Protein AF-A0A061NUW8-F1 (afdb_monomer)

Structure (mmCIF, N/CA/C/O backbone):
data_AF-A0A061NUW8-F1
#
_entry.id   AF-A0A061NUW8-F1
#
loop_
_atom_site.group_PDB
_atom_site.id
_atom_site.type_symbol
_atom_site.label_atom_id
_atom_site.label_alt_id
_atom_site.label_comp_id
_atom_site.label_asym_id
_atom_site.label_entity_id
_atom_site.label_seq_id
_atom_site.pdbx_PDB_ins_code
_atom_site.Cartn_x
_atom_site.Cartn_y
_atom_site.Cartn_z
_atom_site.occupancy
_atom_site.B_iso_or_equiv
_atom_site.auth_seq_id
_atom_site.auth_comp_id
_atom_site.auth_asym_id
_atom_site.auth_atom_id
_atom_site.pdbx_PDB_model_num
ATOM 1 N N . MET A 1 1 ? -13.213 5.426 -3.989 1.00 58.34 1 MET A N 1
ATOM 2 C CA . MET A 1 1 ? -13.430 5.233 -2.539 1.00 58.34 1 MET A CA 1
ATOM 3 C C . MET A 1 1 ? -12.100 5.067 -1.816 1.00 58.34 1 MET A C 1
ATOM 5 O O . MET A 1 1 ? -11.927 5.736 -0.814 1.00 58.34 1 MET A O 1
ATOM 9 N N . HIS A 1 2 ? -11.136 4.294 -2.340 1.00 56.25 2 HIS A N 1
ATOM 10 C CA . HIS A 1 2 ? -9.796 4.180 -1.734 1.00 56.25 2 HIS A CA 1
ATOM 11 C C . HIS A 1 2 ? -8.984 5.488 -1.757 1.00 56.25 2 HIS A C 1
ATOM 13 O O . HIS A 1 2 ? -8.303 5.808 -0.796 1.00 56.25 2 HIS A O 1
ATOM 19 N N . ASP A 1 3 ? -9.152 6.285 -2.814 1.00 59.19 3 ASP A N 1
ATOM 20 C CA . ASP A 1 3 ? -8.575 7.630 -2.973 1.00 59.19 3 ASP A CA 1
ATOM 21 C C . ASP A 1 3 ? -9.449 8.757 -2.358 1.00 59.19 3 ASP A C 1
ATOM 23 O O . ASP A 1 3 ? -9.292 9.936 -2.703 1.00 59.19 3 ASP A O 1
ATOM 27 N N . TYR A 1 4 ? -10.436 8.436 -1.502 1.00 58.31 4 TYR A N 1
ATOM 28 C CA . TYR A 1 4 ? -11.302 9.458 -0.897 1.00 58.31 4 TYR A CA 1
ATOM 29 C C . TYR A 1 4 ? -10.433 10.493 -0.165 1.00 58.31 4 TYR A C 1
ATOM 31 O O . TYR A 1 4 ? -9.620 10.143 0.681 1.00 58.31 4 TYR A O 1
ATOM 39 N N . LYS A 1 5 ? -10.568 11.771 -0.546 1.00 57.72 5 LYS A N 1
ATOM 40 C CA . LYS A 1 5 ? -9.765 12.900 -0.041 1.00 57.72 5 LYS A CA 1
ATOM 41 C C . LYS A 1 5 ? -8.270 12.949 -0.420 1.00 57.72 5 LYS A C 1
ATOM 43 O O . LYS A 1 5 ? -7.545 13.764 0.144 1.00 57.72 5 LYS A O 1
ATOM 48 N N . LYS A 1 6 ? -7.826 12.276 -1.492 1.00 54.41 6 LYS A N 1
ATOM 49 C CA . LYS A 1 6 ? -6.542 12.594 -2.170 1.00 54.41 6 LYS A CA 1
ATOM 50 C C . LYS A 1 6 ? -6.257 14.107 -2.383 1.00 54.41 6 LYS A C 1
ATOM 52 O O . LYS A 1 6 ? -5.082 14.467 -2.353 1.00 54.41 6 LYS A O 1
ATOM 57 N N . PRO A 1 7 ? -7.252 15.011 -2.577 1.00 58.00 7 PRO A N 1
ATOM 58 C CA . PRO A 1 7 ? -6.993 16.456 -2.688 1.00 58.00 7 PRO A CA 1
ATOM 59 C C . PRO A 1 7 ? -6.731 17.222 -1.373 1.00 58.00 7 PRO A C 1
ATOM 61 O O . PRO A 1 7 ? -6.548 18.436 -1.441 1.00 58.00 7 PRO A O 1
ATOM 64 N N . PHE A 1 8 ? -6.719 16.580 -0.200 1.00 62.88 8 PHE A N 1
ATOM 65 C CA . PHE A 1 8 ? -6.441 17.268 1.070 1.00 62.88 8 PHE A CA 1
ATOM 66 C C . PHE A 1 8 ? -4.951 17.572 1.234 1.00 62.88 8 PHE A C 1
ATOM 68 O O . PHE A 1 8 ? -4.079 16.833 0.766 1.00 62.88 8 PHE A O 1
ATOM 75 N N . GLY A 1 9 ? -4.648 18.683 1.907 1.00 74.56 9 GLY A N 1
ATOM 76 C CA . GLY A 1 9 ? -3.270 19.068 2.186 1.00 74.56 9 GLY A CA 1
ATOM 77 C C . GLY A 1 9 ? -2.606 18.099 3.167 1.00 74.56 9 GLY A C 1
ATOM 78 O O . GLY A 1 9 ? -3.256 17.529 4.039 1.00 74.56 9 GLY A O 1
ATOM 79 N N . ARG A 1 10 ? -1.277 17.946 3.085 1.00 80.19 10 ARG A N 1
ATOM 80 C CA . ARG A 1 10 ? -0.508 17.095 4.018 1.00 80.19 10 ARG A CA 1
ATOM 81 C C . ARG A 1 10 ? -0.790 17.425 5.489 1.00 80.19 10 ARG A C 1
ATOM 83 O O . ARG A 1 10 ? -0.850 16.507 6.297 1.00 80.19 10 ARG A O 1
ATOM 90 N N . VAL A 1 11 ? -0.918 18.711 5.825 1.00 82.44 11 VAL A N 1
ATOM 91 C CA . VAL A 1 11 ? -1.186 19.176 7.198 1.00 82.44 11 VAL A CA 1
ATOM 92 C C . VAL A 1 11 ? -2.532 18.643 7.684 1.00 82.44 11 VAL A C 1
ATOM 94 O O . VAL A 1 11 ? -2.566 17.937 8.682 1.00 82.44 11 VAL A O 1
ATOM 97 N N . GLU A 1 12 ? -3.598 18.863 6.914 1.00 85.38 12 GLU A N 1
ATOM 98 C CA . GLU A 1 12 ? -4.954 18.406 7.247 1.00 85.38 12 GLU A CA 1
ATOM 99 C C . GLU A 1 12 ? -5.022 16.882 7.400 1.00 85.38 12 GLU A C 1
ATOM 101 O O . GLU A 1 12 ? -5.593 16.375 8.360 1.00 85.38 12 GLU A O 1
ATOM 106 N N . LEU A 1 13 ? -4.392 16.135 6.484 1.00 86.19 13 LEU A N 1
ATOM 107 C CA . LEU A 1 13 ? -4.339 14.673 6.573 1.00 86.19 13 LEU A CA 1
ATOM 108 C C . LEU A 1 13 ? -3.554 14.191 7.802 1.00 86.19 13 LEU A C 1
ATOM 110 O O . LEU A 1 13 ? -3.906 13.172 8.389 1.00 86.19 13 LEU A O 1
ATOM 114 N N . THR A 1 14 ? -2.498 14.907 8.197 1.00 86.00 14 THR A N 1
ATOM 115 C CA . THR A 1 14 ? -1.708 14.561 9.390 1.00 86.00 14 THR A CA 1
ATOM 116 C C . THR A 1 14 ? -2.520 14.812 10.658 1.00 86.00 14 THR A C 1
ATOM 118 O O . THR A 1 14 ? -2.569 13.945 11.523 1.00 86.00 14 THR A O 1
ATOM 121 N N . GLU A 1 15 ? -3.186 15.963 10.751 1.00 89.56 15 GLU A N 1
ATOM 122 C CA . GLU A 1 15 ? -4.034 16.318 11.893 1.00 89.56 15 GLU A CA 1
ATOM 123 C C . GLU A 1 15 ? -5.206 15.344 12.050 1.00 89.56 15 GLU A C 1
ATOM 125 O O . GLU A 1 15 ? -5.473 14.892 13.160 1.00 89.56 15 GLU A O 1
ATOM 130 N N . LEU A 1 16 ? -5.865 14.970 10.947 1.00 90.44 16 LEU A N 1
ATOM 131 C CA . LEU A 1 16 ? -6.929 13.963 10.963 1.00 90.44 16 LEU A CA 1
ATOM 132 C C . LEU A 1 16 ? -6.405 12.599 11.412 1.00 90.44 16 LEU A C 1
ATOM 134 O O . LEU A 1 16 ? 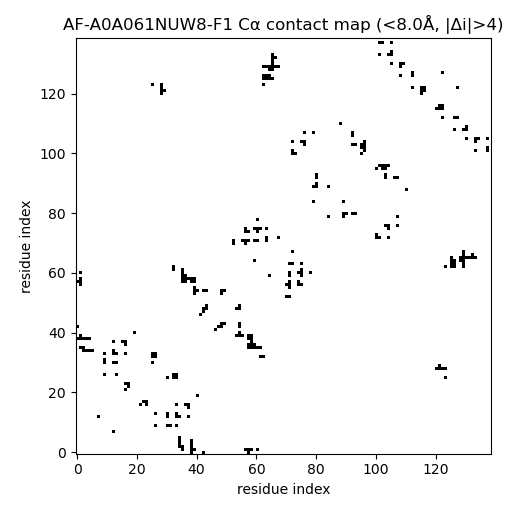-6.989 11.990 12.303 1.00 90.44 16 LEU A O 1
ATOM 138 N N . LEU A 1 17 ? -5.286 12.126 10.851 1.00 90.38 17 LEU A N 1
ATOM 139 C CA . LEU A 1 17 ? -4.737 10.833 11.260 1.00 90.38 17 LEU A CA 1
ATOM 140 C C . LEU A 1 17 ? -4.348 10.827 12.741 1.00 90.38 17 LEU A C 1
ATOM 142 O O . LEU A 1 17 ? -4.618 9.847 13.419 1.00 90.38 17 LEU A O 1
ATOM 146 N N . GLN A 1 18 ? -3.793 11.919 13.270 1.00 92.00 18 GLN A N 1
ATOM 147 C CA . GLN A 1 18 ? -3.456 12.027 14.693 1.00 92.00 18 GLN A CA 1
ATOM 148 C C . GLN A 1 18 ? -4.681 11.985 15.619 1.00 92.00 18 GLN A C 1
ATOM 150 O O . GLN A 1 18 ? -4.547 11.574 16.771 1.00 92.00 18 GLN A O 1
ATOM 155 N N . GLN A 1 19 ? -5.865 12.389 15.144 1.00 93.06 19 GLN A N 1
ATOM 156 C CA . GLN A 1 19 ? -7.109 12.251 15.909 1.00 93.06 19 GLN A CA 1
ATOM 157 C C . GLN A 1 19 ? -7.542 10.784 16.028 1.00 93.06 19 GLN A C 1
ATOM 159 O O . GLN A 1 19 ? -8.034 10.386 17.083 1.00 93.06 19 GLN A O 1
ATOM 164 N N . TYR A 1 20 ? -7.333 9.983 14.979 1.00 91.50 20 TYR A N 1
ATOM 165 C CA . TYR A 1 20 ? -7.678 8.559 14.972 1.00 91.50 20 TYR A CA 1
ATOM 166 C C . TYR A 1 20 ? -6.586 7.679 15.604 1.00 91.50 20 TYR A C 1
ATOM 168 O O . TYR A 1 20 ? -6.879 6.798 16.410 1.00 91.50 20 TYR A O 1
ATOM 176 N N . GLU A 1 21 ? -5.319 7.927 15.263 1.00 92.25 21 GLU A N 1
ATOM 177 C CA . GLU A 1 21 ? -4.148 7.111 15.603 1.00 92.25 21 GLU A CA 1
ATOM 178 C C . GLU A 1 21 ? -2.967 7.997 16.055 1.00 92.25 21 GLU A C 1
ATOM 180 O O . GLU A 1 21 ? -1.999 8.192 15.318 1.00 92.25 21 GLU A O 1
ATOM 185 N N . PRO A 1 22 ? -2.984 8.527 17.294 1.00 87.75 22 PRO A N 1
ATOM 186 C CA . PRO A 1 22 ? -2.011 9.525 17.762 1.00 87.75 22 PRO A CA 1
ATOM 187 C C . PRO A 1 22 ? -0.560 9.026 17.858 1.00 87.75 22 PRO A C 1
ATOM 189 O O . PRO A 1 22 ? 0.353 9.832 18.024 1.00 87.75 22 PRO A O 1
ATOM 192 N N . ASN A 1 23 ? -0.341 7.710 17.787 1.00 87.81 23 ASN A N 1
ATOM 193 C CA . ASN A 1 23 ? 0.985 7.095 17.881 1.00 87.81 23 ASN A CA 1
ATOM 194 C C . ASN A 1 23 ? 1.559 6.675 16.517 1.00 87.81 23 ASN A C 1
ATOM 196 O O . ASN A 1 23 ? 2.717 6.265 16.461 1.00 87.81 23 ASN A O 1
ATOM 200 N N . GLU A 1 24 ? 0.772 6.751 15.440 1.00 85.19 24 GLU A N 1
ATOM 201 C CA . GLU A 1 24 ? 1.215 6.377 14.097 1.00 85.19 24 GLU A CA 1
ATOM 202 C C . GLU A 1 24 ? 1.816 7.586 13.371 1.00 85.19 24 GLU A C 1
ATOM 204 O O . GLU A 1 24 ? 1.241 8.675 13.346 1.00 85.19 24 GLU A O 1
ATOM 209 N N . ASP A 1 25 ? 2.980 7.397 12.743 1.00 85.62 25 ASP A N 1
ATOM 210 C CA . ASP A 1 25 ? 3.665 8.454 11.992 1.00 85.62 25 ASP A CA 1
ATOM 211 C C . ASP A 1 25 ? 3.943 8.044 10.546 1.00 85.62 25 ASP A C 1
ATOM 213 O O . ASP A 1 25 ? 5.071 7.774 10.131 1.00 85.62 25 ASP A O 1
ATOM 217 N N . PHE A 1 26 ? 2.887 8.072 9.737 1.00 88.50 26 PHE A N 1
ATOM 218 C CA . PHE A 1 26 ? 2.991 7.976 8.279 1.00 88.50 26 PHE A CA 1
ATOM 219 C C . PHE A 1 26 ? 3.605 9.242 7.659 1.00 88.50 26 PHE A C 1
ATOM 221 O O . PHE A 1 26 ? 4.179 9.201 6.566 1.00 88.50 26 PHE A O 1
ATOM 228 N N . SER A 1 27 ? 3.499 10.383 8.346 1.00 85.75 27 SER A N 1
ATOM 229 C CA . SER A 1 27 ? 3.857 11.697 7.811 1.00 85.75 27 SER A CA 1
ATOM 230 C C . SER A 1 27 ? 5.359 11.835 7.545 1.00 85.75 27 SER A C 1
ATOM 232 O O . SER A 1 27 ? 5.744 12.524 6.590 1.00 85.75 27 SER A O 1
ATOM 234 N N . SER A 1 28 ? 6.194 11.147 8.330 1.00 89.00 28 SER A N 1
ATOM 235 C CA . SER A 1 28 ? 7.651 11.095 8.166 1.00 89.00 28 SER A CA 1
ATOM 236 C C . SER A 1 28 ? 8.104 10.307 6.932 1.00 89.00 28 SER A C 1
ATOM 238 O O . SER A 1 28 ? 9.184 10.570 6.408 1.00 89.00 28 SER A O 1
ATOM 240 N N . TYR A 1 29 ? 7.273 9.401 6.407 1.00 89.25 29 TYR A N 1
ATOM 241 C CA . TYR A 1 29 ? 7.593 8.555 5.243 1.00 89.25 29 TYR A CA 1
ATOM 242 C C . TYR A 1 29 ? 7.042 9.099 3.916 1.00 89.25 29 TYR A 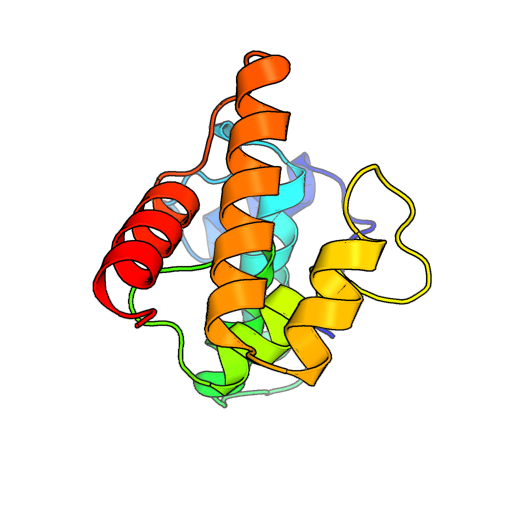C 1
ATOM 244 O O . TYR A 1 29 ? 7.305 8.539 2.853 1.00 89.25 29 TYR A O 1
ATOM 252 N N . GLY A 1 30 ? 6.308 10.213 3.961 1.00 85.19 30 GLY A N 1
ATOM 253 C CA . GLY A 1 30 ? 5.788 10.917 2.792 1.00 85.19 30 GLY A CA 1
ATOM 254 C C . GLY A 1 30 ? 4.297 11.207 2.912 1.00 85.19 30 GLY A C 1
ATOM 255 O O . GLY A 1 30 ? 3.490 10.310 3.129 1.00 85.19 30 GLY A O 1
ATOM 256 N N . GLY A 1 31 ? 3.910 12.470 2.701 1.00 80.75 31 GLY A N 1
ATOM 257 C CA . GLY A 1 31 ? 2.525 12.923 2.898 1.00 80.75 31 GLY A CA 1
ATOM 258 C C . GLY A 1 31 ? 1.486 12.209 2.028 1.00 80.75 31 GLY A C 1
ATOM 259 O O . GLY A 1 31 ? 0.323 12.139 2.406 1.00 80.75 31 GLY A O 1
ATOM 260 N N . VAL A 1 32 ? 1.904 11.624 0.901 1.00 83.56 32 VAL A N 1
ATOM 261 C CA . VAL A 1 32 ? 1.017 10.820 0.054 1.00 83.56 32 VAL A CA 1
ATOM 262 C C . VAL A 1 32 ? 0.543 9.547 0.751 1.00 83.56 32 VAL A C 1
ATOM 264 O O . VAL A 1 32 ? -0.494 9.037 0.375 1.00 83.56 32 VAL A O 1
ATOM 267 N N . LEU A 1 33 ? 1.233 9.022 1.767 1.00 88.69 33 LEU A N 1
ATOM 268 C CA . LEU A 1 33 ? 0.800 7.786 2.428 1.00 88.69 33 LEU A CA 1
ATOM 269 C C . LEU A 1 33 ? -0.402 7.997 3.357 1.00 88.69 33 LEU A C 1
ATOM 271 O O . LEU A 1 33 ? -1.154 7.058 3.591 1.00 88.69 33 LEU A O 1
ATOM 275 N N . LEU A 1 34 ? -0.612 9.230 3.832 1.00 88.69 34 LEU A N 1
ATOM 276 C CA . LEU A 1 34 ? -1.639 9.567 4.823 1.00 88.69 34 LEU A CA 1
ATOM 277 C C . LEU A 1 34 ? -3.071 9.338 4.324 1.00 88.69 34 LEU A C 1
ATOM 279 O O . LEU A 1 34 ? -3.959 9.069 5.128 1.00 88.69 34 LEU A O 1
ATOM 283 N N . HIS A 1 35 ? -3.315 9.446 3.013 1.00 90.38 35 HIS A N 1
ATOM 284 C CA . HIS A 1 35 ? -4.683 9.377 2.497 1.00 90.38 35 HIS A CA 1
ATOM 285 C C . HIS A 1 35 ? -5.313 7.990 2.650 1.00 90.38 35 HIS A C 1
ATOM 287 O O . HIS A 1 35 ? -6.522 7.927 2.805 1.00 90.38 35 HIS A O 1
ATOM 293 N N . GLY A 1 36 ? -4.535 6.901 2.649 1.00 93.06 36 GLY A N 1
ATOM 294 C CA . GLY A 1 36 ? -5.075 5.552 2.856 1.00 93.06 36 GLY A CA 1
ATOM 295 C C . GLY A 1 36 ? -5.728 5.407 4.235 1.00 93.06 36 GLY A C 1
ATOM 296 O O . GLY A 1 36 ? -6.944 5.218 4.305 1.00 93.06 36 GLY A O 1
ATOM 297 N N . PRO A 1 37 ? -4.963 5.575 5.332 1.00 94.56 37 PRO A N 1
ATOM 298 C CA . PRO A 1 37 ? -5.500 5.543 6.691 1.00 94.56 37 PRO A CA 1
ATOM 299 C C . PRO A 1 37 ? -6.651 6.528 6.917 1.00 94.56 37 PRO A C 1
ATOM 301 O O . PRO A 1 37 ? -7.713 6.142 7.400 1.00 94.56 37 PRO A O 1
ATOM 304 N N . VAL A 1 38 ? -6.484 7.790 6.505 1.00 93.12 38 VAL A N 1
ATOM 305 C CA . VAL A 1 38 ? -7.517 8.822 6.692 1.00 93.12 38 VAL A CA 1
ATOM 306 C C . VAL A 1 38 ? -8.792 8.490 5.911 1.00 93.12 38 VAL A C 1
ATOM 308 O O . VAL A 1 38 ? -9.887 8.631 6.451 1.00 93.12 38 VAL A O 1
ATOM 311 N N . ALA A 1 39 ? -8.683 8.015 4.665 1.00 92.94 39 ALA A N 1
ATOM 312 C CA . ALA A 1 39 ? -9.845 7.603 3.880 1.00 92.94 39 ALA A CA 1
ATOM 313 C C . ALA A 1 39 ? -10.593 6.442 4.542 1.00 92.94 39 ALA A C 1
ATOM 315 O O . ALA A 1 39 ? -11.821 6.454 4.555 1.00 92.94 39 ALA A O 1
ATOM 316 N N . ALA A 1 40 ? -9.880 5.468 5.112 1.00 94.50 40 ALA A N 1
ATOM 317 C CA . ALA A 1 40 ? -10.495 4.324 5.778 1.00 94.50 40 ALA A CA 1
ATOM 318 C C . ALA A 1 40 ? -11.359 4.756 6.977 1.00 94.50 40 ALA A C 1
ATOM 320 O O . ALA A 1 40 ? -12.511 4.335 7.085 1.00 94.50 40 ALA A O 1
ATOM 321 N N . TYR A 1 41 ? -10.844 5.651 7.827 1.00 94.81 41 TYR A N 1
ATOM 322 C CA . TYR A 1 41 ? -11.603 6.196 8.958 1.00 94.81 41 TYR A CA 1
ATOM 323 C C . TYR A 1 41 ? -12.800 7.037 8.511 1.00 94.81 41 TYR A C 1
ATOM 325 O O . TYR A 1 41 ? -13.908 6.852 9.012 1.00 94.81 41 TYR A O 1
ATOM 333 N N . LEU A 1 42 ? -12.623 7.897 7.511 1.00 92.25 42 LEU A N 1
ATOM 334 C CA . LEU A 1 42 ? -13.718 8.736 7.025 1.00 92.25 42 LEU A CA 1
ATOM 335 C C . LEU A 1 42 ? -14.821 7.945 6.326 1.00 92.25 42 LEU A C 1
ATOM 337 O O . LEU A 1 42 ? -15.985 8.304 6.439 1.00 92.25 42 LEU A O 1
ATOM 341 N N . LEU A 1 43 ? -14.503 6.850 5.632 1.00 92.69 43 LEU A N 1
ATOM 342 C CA . LEU A 1 43 ? -15.535 5.975 5.068 1.00 92.69 43 LEU A CA 1
ATOM 343 C C . LEU A 1 43 ? -16.443 5.387 6.155 1.00 92.69 43 LEU A C 1
ATOM 345 O O . LEU A 1 43 ? -17.646 5.224 5.938 1.00 92.69 43 LEU A O 1
ATOM 349 N N . LYS A 1 44 ? -15.881 5.110 7.333 1.00 92.19 44 LYS A N 1
ATOM 350 C CA . LYS A 1 44 ? -16.648 4.662 8.491 1.00 92.19 44 LYS A CA 1
ATOM 351 C C . LYS A 1 44 ? -17.521 5.783 9.056 1.00 92.19 44 LYS A C 1
ATOM 353 O O . LYS A 1 44 ? -18.704 5.559 9.286 1.00 92.19 44 LYS A O 1
ATOM 358 N N . GLU A 1 45 ? -16.967 6.979 9.242 1.00 92.56 45 GLU A N 1
ATOM 359 C CA . GLU A 1 45 ? -17.684 8.108 9.855 1.00 92.56 45 GLU A CA 1
ATOM 360 C C . GLU A 1 45 ? -18.733 8.744 8.934 1.00 92.56 45 GLU A C 1
ATOM 362 O O . GLU A 1 45 ? -19.878 8.934 9.341 1.00 92.56 45 GLU A O 1
ATOM 367 N N . ASP A 1 46 ? -18.364 9.041 7.688 1.00 92.62 46 ASP A N 1
ATOM 368 C CA . ASP A 1 46 ? -19.198 9.801 6.752 1.00 92.62 46 ASP A CA 1
ATOM 369 C C . ASP A 1 46 ? -20.261 8.922 6.071 1.00 92.62 46 ASP A C 1
ATOM 371 O O . ASP A 1 46 ? -21.316 9.417 5.668 1.00 92.62 46 ASP A O 1
ATOM 375 N N . PHE A 1 47 ? -19.991 7.618 5.921 1.00 92.44 47 PHE A N 1
ATOM 376 C CA . PHE A 1 47 ? -20.842 6.697 5.155 1.00 92.44 47 PHE A CA 1
ATOM 377 C C . PHE A 1 47 ? -21.316 5.468 5.941 1.00 92.44 47 PHE A C 1
ATOM 379 O O . PHE A 1 47 ? -22.081 4.672 5.394 1.00 92.44 47 PHE A O 1
ATOM 386 N N . GLY A 1 48 ? -20.900 5.297 7.200 1.00 92.75 48 GLY A N 1
ATOM 387 C CA . GLY A 1 48 ? -21.313 4.160 8.030 1.00 92.75 48 GLY A CA 1
ATOM 388 C C . GLY A 1 48 ? -20.802 2.809 7.522 1.00 92.75 48 GLY A C 1
ATOM 389 O O . GLY A 1 48 ? -21.442 1.784 7.754 1.00 92.75 48 GLY A O 1
ATOM 390 N N . ILE A 1 49 ? -19.688 2.787 6.783 1.00 93.19 49 ILE A N 1
ATOM 391 C CA . ILE A 1 49 ? -19.088 1.538 6.305 1.00 93.19 49 ILE A CA 1
ATOM 392 C C . ILE A 1 49 ? -18.331 0.888 7.469 1.00 93.19 49 ILE A C 1
ATOM 394 O O . ILE A 1 49 ? -17.238 1.317 7.829 1.00 93.19 49 ILE A O 1
ATOM 398 N N . GLU A 1 50 ? -18.920 -0.154 8.054 1.00 93.50 50 GLU A N 1
ATOM 399 C CA . GLU A 1 50 ? -18.354 -0.889 9.198 1.00 93.50 50 GLU A CA 1
ATOM 400 C C . GLU A 1 50 ? -17.624 -2.185 8.803 1.00 93.50 50 GLU A C 1
ATOM 402 O O . GLU A 1 50 ? -17.124 -2.903 9.666 1.00 93.50 50 GLU A O 1
ATOM 407 N N . ASP A 1 51 ? -17.549 -2.490 7.506 1.00 95.94 51 ASP A N 1
ATOM 408 C CA . ASP A 1 51 ? -16.875 -3.683 6.995 1.00 95.94 51 ASP A CA 1
ATOM 409 C C . ASP A 1 51 ? -15.345 -3.569 7.153 1.00 95.94 51 ASP A C 1
ATOM 411 O O . ASP A 1 51 ? -14.694 -2.721 6.531 1.00 95.94 51 ASP A O 1
ATOM 415 N N . GLU A 1 52 ? -14.765 -4.436 7.988 1.00 95.38 52 GLU A N 1
ATOM 416 C CA . GLU A 1 52 ? -13.326 -4.454 8.273 1.00 95.38 52 GLU A CA 1
ATOM 417 C C . GLU A 1 52 ? -12.470 -4.828 7.054 1.00 95.38 52 GLU A C 1
ATOM 419 O O . GLU A 1 52 ? -11.331 -4.370 6.937 1.00 95.38 52 GLU A O 1
ATOM 424 N N . GLU A 1 53 ? -12.989 -5.642 6.131 1.00 95.38 53 GLU A N 1
ATOM 425 C CA . GLU A 1 53 ? -12.272 -6.005 4.908 1.00 95.38 53 GLU A CA 1
ATOM 426 C C . GLU A 1 53 ? -12.153 -4.786 3.980 1.00 95.38 53 GLU A C 1
ATOM 428 O O . GLU A 1 53 ? -11.075 -4.529 3.435 1.00 95.38 53 GLU A O 1
ATOM 433 N N . ILE A 1 54 ? -13.211 -3.970 3.881 1.00 95.69 54 ILE A N 1
ATOM 434 C CA . ILE A 1 54 ? -13.168 -2.684 3.167 1.00 95.69 54 ILE A CA 1
ATOM 435 C C . ILE A 1 54 ? -12.227 -1.702 3.864 1.00 95.69 54 ILE A C 1
ATOM 437 O O . ILE A 1 54 ? -11.400 -1.075 3.194 1.00 95.69 54 ILE A O 1
ATOM 441 N N . PHE A 1 55 ? -12.323 -1.580 5.190 1.00 96.31 55 PHE A N 1
ATOM 442 C CA . PHE A 1 55 ? -11.469 -0.682 5.964 1.00 96.31 55 PHE A CA 1
ATOM 443 C C . PHE A 1 55 ? -9.988 -0.988 5.722 1.00 96.31 55 PHE A C 1
ATOM 445 O O . PHE A 1 55 ? -9.235 -0.100 5.322 1.00 96.31 55 PHE A O 1
ATOM 452 N N . HIS A 1 56 ? -9.570 -2.246 5.883 1.00 97.62 56 HIS A N 1
ATOM 453 C CA . HIS A 1 56 ? -8.174 -2.636 5.695 1.00 97.62 56 HIS A CA 1
ATOM 454 C C . HIS A 1 56 ? -7.712 -2.476 4.246 1.00 97.62 56 HIS A C 1
ATOM 456 O O . HIS A 1 56 ? -6.609 -1.978 4.009 1.00 97.62 56 HIS A O 1
ATOM 462 N N . ALA A 1 57 ? -8.555 -2.822 3.269 1.00 97.12 57 ALA A N 1
ATOM 463 C CA . ALA A 1 57 ? -8.211 -2.635 1.866 1.00 97.12 57 ALA A CA 1
ATOM 464 C C . ALA A 1 57 ? -7.958 -1.167 1.523 1.00 97.12 57 ALA A C 1
ATOM 466 O O . ALA A 1 57 ? -7.031 -0.886 0.774 1.00 97.12 57 ALA A O 1
ATOM 467 N N . VAL A 1 58 ? -8.714 -0.227 2.098 1.00 96.19 58 VAL A N 1
ATOM 468 C CA . VAL A 1 58 ? -8.466 1.210 1.917 1.00 96.19 58 VAL A CA 1
ATOM 469 C C . VAL A 1 58 ? -7.268 1.682 2.740 1.00 96.19 58 VAL A C 1
ATOM 471 O O . VAL A 1 58 ? -6.419 2.395 2.209 1.00 96.19 58 VAL A O 1
ATOM 474 N N . TYR A 1 59 ? -7.143 1.260 3.995 1.00 96.88 59 TYR A N 1
ATOM 475 C CA . TYR A 1 59 ? -6.061 1.689 4.882 1.00 96.88 59 TYR A CA 1
ATOM 476 C C . TYR A 1 59 ? -4.685 1.321 4.302 1.00 96.88 59 TYR A C 1
ATOM 478 O O . TYR A 1 59 ? -3.778 2.154 4.239 1.00 96.88 59 TYR A O 1
ATOM 486 N N . TYR A 1 60 ? -4.530 0.082 3.823 1.00 97.75 60 TYR A N 1
ATOM 487 C CA . TYR A 1 60 ? -3.240 -0.463 3.399 1.00 97.75 60 TYR A CA 1
ATOM 488 C C . TYR A 1 60 ? -2.961 -0.363 1.893 1.00 97.75 60 TYR A C 1
ATOM 490 O O . TYR A 1 60 ? -1.890 -0.789 1.467 1.00 97.75 60 TYR A O 1
ATOM 498 N N . HIS A 1 61 ? -3.841 0.208 1.062 1.00 96.56 61 HIS A N 1
ATOM 499 C CA . HIS A 1 61 ? -3.653 0.162 -0.401 1.00 96.56 61 HIS A CA 1
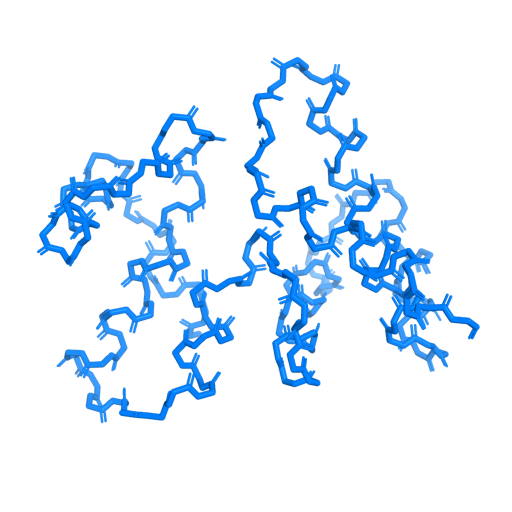ATOM 500 C C . HIS A 1 61 ? -2.387 0.875 -0.915 1.00 96.56 61 HIS A C 1
ATOM 502 O O . HIS A 1 61 ? -1.928 0.573 -2.011 1.00 96.56 61 HIS A O 1
ATOM 508 N N . THR A 1 62 ? -1.816 1.821 -0.161 1.00 94.06 62 THR A N 1
ATOM 509 C CA . THR A 1 62 ? -0.602 2.550 -0.575 1.00 94.06 62 THR A CA 1
ATOM 510 C C . THR A 1 62 ? 0.685 1.835 -0.187 1.00 94.06 62 THR A C 1
ATOM 512 O O . THR A 1 62 ? 1.681 1.899 -0.904 1.00 94.06 62 THR A O 1
ATOM 515 N N . THR A 1 63 ? 0.687 1.180 0.973 1.00 96.88 63 THR A N 1
ATOM 516 C CA . THR A 1 63 ? 1.886 0.574 1.562 1.00 96.88 63 THR A CA 1
ATOM 517 C C . THR A 1 63 ? 1.920 -0.937 1.380 1.00 96.88 63 THR A C 1
ATOM 519 O O . THR A 1 63 ? 3.011 -1.508 1.328 1.00 96.88 63 THR A O 1
ATOM 522 N N . GLY A 1 64 ? 0.754 -1.572 1.267 1.00 97.69 64 GLY A N 1
ATOM 523 C CA . GLY A 1 64 ? 0.559 -2.991 1.525 1.00 97.69 64 GLY A CA 1
ATOM 524 C C . GLY A 1 64 ? 0.786 -3.332 3.001 1.00 97.69 64 GLY A C 1
ATOM 525 O O . GLY A 1 64 ? 1.178 -2.498 3.816 1.00 97.69 64 GLY A O 1
ATOM 526 N N . ARG A 1 65 ? 0.593 -4.601 3.354 1.00 98.19 65 ARG A N 1
ATOM 527 C CA . ARG A 1 65 ? 1.041 -5.156 4.639 1.00 98.19 65 ARG A CA 1
ATOM 528 C C . ARG A 1 65 ? 1.397 -6.632 4.500 1.00 98.19 65 ARG A C 1
ATOM 530 O O . ARG A 1 65 ? 1.091 -7.261 3.491 1.00 98.19 65 ARG A O 1
ATOM 537 N N . ALA A 1 66 ? 2.043 -7.204 5.510 1.00 97.94 66 ALA A N 1
ATOM 538 C CA . ALA A 1 66 ? 2.175 -8.657 5.568 1.00 97.94 66 ALA A CA 1
ATOM 539 C C . ALA A 1 66 ? 0.789 -9.312 5.678 1.00 97.94 66 ALA A C 1
ATOM 541 O O . ALA A 1 66 ? -0.095 -8.788 6.364 1.00 97.94 66 ALA A O 1
ATOM 542 N N . LYS A 1 67 ? 0.628 -10.481 5.048 1.00 97.19 67 LYS A N 1
ATOM 543 C CA . LYS A 1 67 ? -0.601 -11.280 5.050 1.00 97.19 67 LYS A CA 1
ATOM 544 C C . LYS A 1 67 ? -1.821 -10.525 4.513 1.00 97.19 67 LYS A C 1
ATOM 546 O O . LYS A 1 67 ? -2.902 -10.634 5.091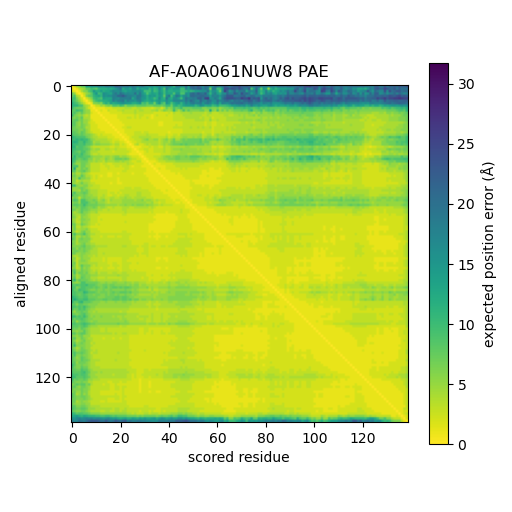 1.00 97.19 67 LYS A O 1
ATOM 551 N N . MET A 1 68 ? -1.648 -9.762 3.430 1.00 97.81 68 MET A N 1
ATOM 552 C CA . MET A 1 68 ? -2.786 -9.180 2.709 1.00 97.81 68 MET A CA 1
ATOM 553 C C . MET A 1 68 ? -3.777 -10.278 2.307 1.00 97.81 68 MET A C 1
ATOM 555 O O . MET A 1 68 ? -3.379 -11.315 1.762 1.00 97.81 68 MET A O 1
ATOM 559 N N . SER A 1 69 ? -5.061 -10.030 2.550 1.00 97.75 69 SER A N 1
ATOM 560 C CA . SER A 1 69 ? -6.159 -10.822 2.013 1.00 97.75 69 SER A CA 1
ATOM 561 C C . SER A 1 69 ? -6.178 -10.741 0.485 1.00 97.75 69 SER A C 1
ATOM 563 O O . SER A 1 69 ? -5.524 -9.894 -0.131 1.00 97.75 69 SER A O 1
ATOM 565 N N . LEU A 1 70 ? -6.954 -11.622 -0.148 1.00 97.12 70 LEU A N 1
ATOM 566 C CA . LEU A 1 70 ? -7.184 -11.544 -1.589 1.00 97.12 70 LEU A CA 1
ATOM 567 C C . LEU A 1 70 ? -7.741 -10.167 -1.987 1.00 97.12 70 LEU A C 1
ATOM 569 O O . LEU A 1 70 ? -7.286 -9.583 -2.969 1.00 97.12 70 LEU A O 1
ATOM 573 N N . PHE A 1 71 ? -8.683 -9.633 -1.208 1.00 97.69 71 PHE A N 1
ATOM 574 C CA . PHE A 1 71 ? -9.300 -8.342 -1.484 1.00 97.69 71 PHE A CA 1
ATOM 575 C C . PHE A 1 71 ? -8.301 -7.185 -1.366 1.00 97.69 71 PHE A C 1
ATOM 577 O O . PHE A 1 71 ? -8.207 -6.361 -2.274 1.00 97.69 71 PHE A O 1
ATOM 584 N N . GLU A 1 72 ? -7.473 -7.169 -0.319 1.00 98.25 72 GLU A N 1
ATOM 585 C CA . GLU A 1 72 ? -6.418 -6.161 -0.157 1.00 98.25 72 GLU A CA 1
ATOM 586 C C . GLU A 1 72 ? -5.414 -6.196 -1.315 1.00 98.25 72 GLU A C 1
ATOM 588 O O . GLU A 1 72 ? -5.065 -5.146 -1.852 1.00 98.25 72 GLU A O 1
ATOM 593 N N . LYS A 1 73 ? -4.997 -7.394 -1.758 1.00 98.25 73 LYS A N 1
ATOM 594 C CA . LYS A 1 73 ? -4.107 -7.559 -2.921 1.00 98.25 73 LYS A CA 1
ATOM 595 C C . LYS A 1 73 ? -4.727 -6.991 -4.196 1.00 98.25 73 LYS A C 1
ATOM 597 O O . LYS A 1 73 ? -4.027 -6.331 -4.961 1.00 98.25 73 LYS A O 1
ATOM 602 N N . ILE A 1 74 ? -6.022 -7.232 -4.418 1.00 97.94 74 ILE A N 1
ATOM 603 C CA . ILE A 1 74 ? -6.750 -6.707 -5.579 1.00 97.94 74 ILE A CA 1
ATOM 604 C C . ILE A 1 74 ? -6.769 -5.179 -5.548 1.00 97.94 74 ILE A C 1
ATOM 606 O O . ILE A 1 74 ? -6.403 -4.561 -6.544 1.00 97.94 74 ILE A O 1
ATOM 610 N N . ILE A 1 75 ? -7.153 -4.564 -4.425 1.00 97.81 75 ILE A N 1
ATOM 611 C CA . ILE A 1 75 ? -7.240 -3.100 -4.314 1.00 97.81 75 ILE A CA 1
ATOM 612 C C . ILE A 1 75 ? -5.856 -2.448 -4.428 1.00 97.81 75 ILE A C 1
ATOM 614 O O . ILE A 1 75 ? -5.692 -1.499 -5.196 1.00 97.81 75 ILE A O 1
ATOM 618 N N . PHE A 1 76 ? -4.850 -2.996 -3.739 1.00 97.88 76 PHE A N 1
ATOM 619 C CA . PHE A 1 76 ? -3.458 -2.547 -3.820 1.00 97.88 76 PHE A CA 1
ATOM 620 C C . PHE A 1 76 ? -2.934 -2.583 -5.261 1.00 97.88 76 PHE A C 1
ATOM 622 O O . PHE A 1 76 ? -2.415 -1.590 -5.774 1.00 97.88 76 PHE A O 1
ATOM 629 N N . LEU A 1 77 ? -3.093 -3.721 -5.946 1.00 97.88 77 LEU A N 1
ATOM 630 C CA . LEU A 1 77 ? -2.576 -3.870 -7.301 1.00 97.88 77 LEU A CA 1
ATOM 631 C C . LEU A 1 77 ? -3.360 -3.017 -8.300 1.00 97.88 77 LEU A C 1
ATOM 633 O O . LEU A 1 77 ? -2.746 -2.425 -9.185 1.00 97.88 77 LEU A O 1
ATOM 637 N N . ALA A 1 78 ? -4.685 -2.925 -8.152 1.00 97.06 78 ALA A N 1
ATOM 638 C CA . ALA A 1 78 ? -5.531 -2.117 -9.022 1.00 97.06 78 ALA A CA 1
ATOM 639 C C . ALA A 1 78 ? -5.087 -0.648 -9.041 1.00 97.06 78 ALA A C 1
ATOM 641 O O . ALA A 1 78 ? -4.951 -0.096 -10.130 1.00 97.06 78 ALA A O 1
ATOM 642 N N . ASP A 1 79 ? -4.774 -0.037 -7.890 1.00 95.06 79 ASP A N 1
ATOM 643 C CA . ASP A 1 79 ? -4.254 1.344 -7.845 1.00 95.06 79 ASP A CA 1
ATOM 644 C C . ASP A 1 79 ? -2.906 1.498 -8.575 1.00 95.06 79 ASP A C 1
ATOM 646 O O . ASP A 1 79 ? -2.640 2.503 -9.248 1.00 95.06 79 ASP A O 1
ATOM 650 N N . PHE A 1 80 ? -2.054 0.475 -8.475 1.00 95.56 80 PHE A N 1
ATOM 651 C CA . PHE A 1 80 ? -0.734 0.471 -9.097 1.00 95.56 80 PHE A CA 1
ATOM 652 C C . PHE A 1 80 ? -0.797 0.332 -10.626 1.00 95.56 80 PHE A C 1
ATOM 654 O O . PHE A 1 80 ? 0.006 0.948 -11.333 1.00 95.56 80 PHE A O 1
ATOM 661 N N . ILE A 1 81 ? -1.732 -0.472 -11.14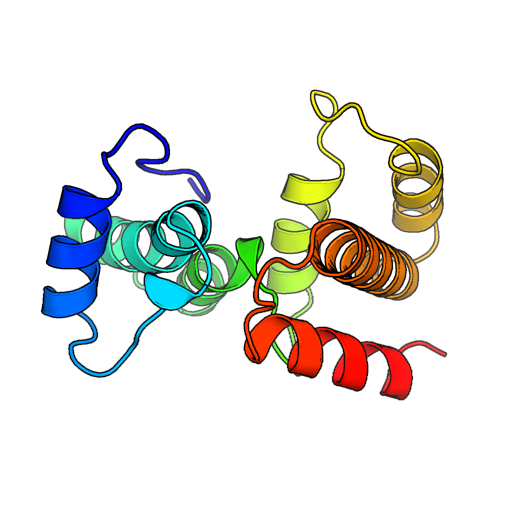9 1.00 96.88 81 ILE A N 1
ATOM 662 C CA . ILE A 1 81 ? -1.806 -0.817 -12.578 1.00 96.88 81 ILE A CA 1
ATOM 663 C C . ILE A 1 81 ? -2.950 -0.150 -13.345 1.00 96.88 81 ILE A C 1
ATOM 665 O O . ILE A 1 81 ? -3.078 -0.421 -14.544 1.00 96.88 81 ILE A O 1
ATOM 669 N N . GLU A 1 82 ? -3.768 0.698 -12.715 1.00 94.88 82 GLU A N 1
ATOM 670 C CA . GLU A 1 82 ? -4.931 1.310 -13.374 1.00 94.88 82 GLU A CA 1
ATOM 671 C C . GLU A 1 82 ? -4.547 2.006 -14.698 1.00 94.88 82 GLU A C 1
ATOM 673 O O . GLU A 1 82 ? -3.406 2.465 -14.836 1.00 94.88 82 GLU A O 1
ATOM 678 N N . PRO A 1 83 ? -5.427 2.033 -15.719 1.00 92.81 83 PRO A N 1
ATOM 679 C CA . PRO A 1 83 ? -5.069 2.439 -17.082 1.00 92.81 83 PRO A CA 1
ATO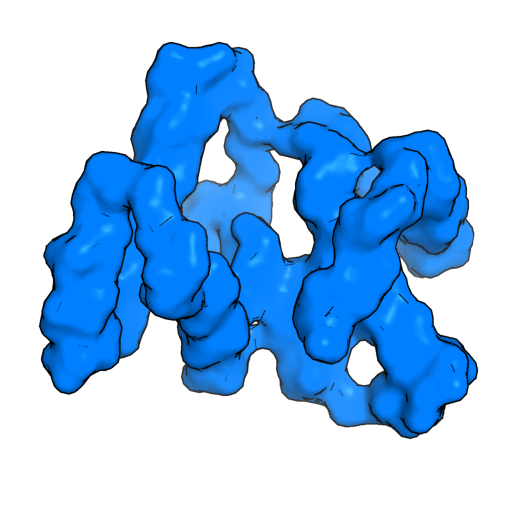M 680 C C . PRO A 1 83 ? -4.391 3.811 -17.215 1.00 92.81 83 PRO A C 1
ATOM 682 O O . PRO A 1 83 ? -3.563 3.977 -18.112 1.00 92.81 83 PRO A O 1
ATOM 685 N N . GLY A 1 84 ? -4.698 4.763 -16.330 1.00 93.00 84 GLY A N 1
ATOM 686 C CA . GLY A 1 84 ? -4.105 6.101 -16.286 1.00 93.00 84 GLY A CA 1
ATOM 687 C C . GLY A 1 84 ? -2.662 6.151 -15.771 1.00 93.00 84 GLY A C 1
ATOM 688 O O . GLY A 1 84 ? -1.973 7.159 -15.957 1.00 93.00 84 GLY A O 1
ATOM 689 N N . ARG A 1 85 ? -2.146 5.071 -15.169 1.00 91.62 85 ARG A N 1
ATOM 690 C CA . ARG A 1 85 ? -0.752 4.989 -14.714 1.00 91.62 85 ARG A CA 1
ATOM 691 C C . ARG A 1 85 ? 0.209 4.785 -15.885 1.00 91.62 85 ARG A C 1
ATOM 693 O O . ARG A 1 85 ? 0.110 3.816 -16.646 1.00 91.62 85 ARG A O 1
ATOM 700 N N . HIS A 1 86 ? 1.217 5.654 -15.955 1.00 93.38 86 HIS A N 1
ATOM 701 C CA . HIS A 1 86 ? 2.285 5.601 -16.952 1.00 93.38 86 HIS A CA 1
ATOM 702 C C . HIS A 1 86 ? 3.659 5.761 -16.290 1.00 93.38 86 HIS A C 1
ATOM 704 O O . HIS A 1 86 ? 4.081 6.866 -15.960 1.00 93.38 86 HIS A O 1
ATOM 710 N N . PHE A 1 87 ? 4.368 4.648 -16.098 1.00 92.19 87 PHE A N 1
ATOM 711 C CA . PHE A 1 87 ? 5.738 4.629 -15.583 1.00 92.19 87 PHE A CA 1
ATOM 712 C C . PHE A 1 87 ? 6.491 3.376 -16.068 1.00 92.19 87 PHE A C 1
ATOM 714 O O . PHE A 1 87 ? 5.853 2.404 -16.490 1.00 92.19 87 PHE A O 1
ATOM 721 N N . PRO A 1 88 ? 7.839 3.371 -16.044 1.00 92.12 88 PRO A N 1
ATOM 722 C CA . PRO A 1 88 ? 8.625 2.217 -16.477 1.00 92.12 88 PRO A CA 1
ATOM 723 C C . PRO A 1 88 ? 8.224 0.934 -15.736 1.00 92.12 88 PRO A C 1
ATOM 725 O O . PRO A 1 88 ? 8.156 0.923 -14.513 1.00 92.12 88 PRO A O 1
ATOM 728 N N . GLY A 1 89 ? 7.957 -0.144 -16.477 1.00 91.44 89 GLY A N 1
ATOM 729 C CA . GLY A 1 89 ? 7.603 -1.454 -15.914 1.00 91.44 89 GLY A CA 1
ATOM 730 C C . GLY A 1 89 ? 6.106 -1.707 -15.689 1.00 91.44 89 GLY A C 1
ATOM 731 O O . GLY A 1 89 ? 5.717 -2.870 -15.616 1.00 91.44 89 GLY A O 1
ATOM 732 N N . VAL A 1 90 ? 5.237 -0.681 -15.687 1.00 95.88 90 VAL A N 1
ATOM 733 C CA . VAL A 1 90 ? 3.790 -0.859 -15.412 1.00 95.88 90 VAL A CA 1
ATOM 734 C C . VAL A 1 90 ? 3.113 -1.851 -16.365 1.00 95.88 90 VAL A C 1
ATOM 736 O O . VAL A 1 90 ? 2.237 -2.611 -15.961 1.00 95.88 90 VAL A O 1
ATOM 739 N N . HIS A 1 91 ? 3.530 -1.888 -17.635 1.00 96.06 91 HIS A N 1
ATOM 740 C CA . HIS A 1 91 ? 2.922 -2.783 -18.618 1.00 96.06 91 HIS A CA 1
ATOM 741 C C . HIS A 1 91 ? 3.245 -4.258 -18.348 1.00 96.06 91 HIS A C 1
ATOM 743 O O . HIS A 1 91 ? 2.380 -5.111 -18.543 1.00 96.06 91 HIS A O 1
ATOM 749 N N . GLU A 1 92 ? 4.452 -4.555 -17.870 1.00 96.00 92 GLU A N 1
ATOM 750 C CA . GLU A 1 92 ? 4.830 -5.922 -17.510 1.00 96.00 92 GLU A CA 1
ATOM 751 C C . GLU A 1 92 ? 4.088 -6.374 -16.252 1.00 96.00 92 GLU A C 1
ATOM 753 O O . GLU A 1 92 ? 3.575 -7.490 -16.225 1.00 96.00 92 GLU A O 1
ATOM 758 N N . VAL A 1 93 ? 3.895 -5.478 -15.274 1.00 97.25 93 VAL A N 1
ATOM 759 C CA . VAL A 1 93 ? 3.055 -5.769 -14.100 1.00 97.25 93 VAL A CA 1
ATOM 760 C C . VAL A 1 93 ? 1.601 -6.038 -14.507 1.00 97.25 93 VAL A C 1
ATOM 762 O O . VAL A 1 93 ? 1.009 -6.992 -14.016 1.00 97.25 93 VAL A O 1
ATOM 765 N N . ARG A 1 94 ? 1.033 -5.272 -15.453 1.00 97.94 94 ARG A N 1
ATOM 766 C CA . ARG A 1 94 ? -0.319 -5.526 -15.998 1.00 97.94 94 ARG A CA 1
ATOM 767 C C . ARG A 1 94 ? -0.445 -6.922 -16.613 1.00 97.94 94 ARG A C 1
ATOM 769 O O . ARG A 1 94 ? -1.375 -7.647 -16.289 1.00 97.94 94 ARG A O 1
ATOM 776 N N . LYS A 1 95 ? 0.508 -7.320 -17.463 1.00 97.38 95 LYS A N 1
ATOM 777 C CA . LYS A 1 95 ? 0.519 -8.664 -18.073 1.00 97.38 95 LYS A CA 1
ATOM 778 C C . LYS A 1 95 ? 0.684 -9.768 -17.031 1.00 97.38 95 LYS A C 1
ATOM 780 O O . LYS A 1 95 ? 0.167 -10.865 -17.215 1.00 97.38 95 LYS A O 1
ATOM 785 N N . LEU A 1 96 ? 1.453 -9.501 -15.978 1.00 96.50 96 LEU A N 1
ATOM 786 C CA . LEU A 1 96 ? 1.644 -10.438 -14.880 1.00 96.50 96 LEU A CA 1
ATOM 787 C C . LEU A 1 96 ? 0.359 -10.582 -14.061 1.00 96.50 96 LEU A C 1
ATOM 789 O O . LEU A 1 96 ? -0.010 -11.703 -13.750 1.00 96.50 96 LEU A O 1
ATOM 793 N N . ALA A 1 97 ? -0.369 -9.488 -13.822 1.00 96.94 97 ALA A N 1
ATOM 794 C CA . ALA A 1 97 ? -1.635 -9.482 -13.085 1.00 96.94 97 ALA A CA 1
ATOM 795 C C . ALA A 1 97 ? -2.717 -10.363 -13.730 1.00 96.94 97 ALA A C 1
ATOM 797 O O . ALA A 1 97 ? -3.524 -10.959 -13.025 1.00 96.94 9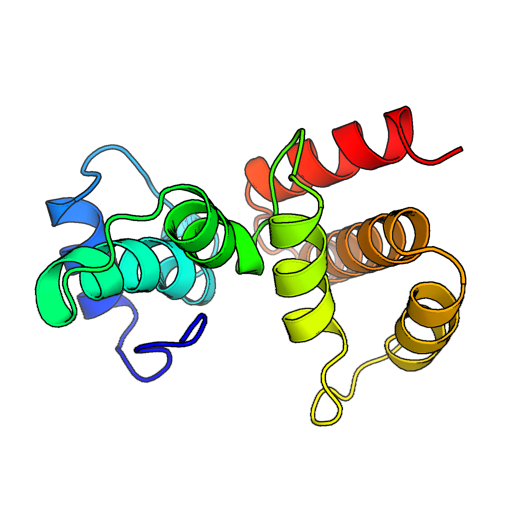7 ALA A O 1
ATOM 798 N N . GLU A 1 98 ? -2.716 -10.483 -15.062 1.00 96.12 98 GLU A N 1
ATOM 799 C CA . GLU A 1 98 ? -3.621 -11.382 -15.797 1.00 96.12 98 GLU A CA 1
ATOM 800 C C . GLU A 1 98 ? -3.283 -12.870 -15.620 1.00 96.12 98 GLU A C 1
ATOM 802 O O . GLU A 1 98 ? -4.107 -13.733 -15.922 1.00 96.12 98 GLU A O 1
ATOM 807 N N . LYS A 1 99 ? -2.065 -13.185 -15.168 1.00 96.62 99 LYS A N 1
ATOM 808 C CA . LYS A 1 99 ? -1.555 -14.556 -15.045 1.00 96.62 99 LYS A CA 1
ATOM 809 C C . LYS A 1 99 ? -1.460 -15.009 -13.597 1.00 96.62 99 LYS A C 1
ATOM 811 O O . LYS A 1 99 ? -1.813 -16.142 -13.294 1.00 96.62 99 LYS A O 1
ATOM 816 N N . ASP A 1 100 ? -0.948 -14.136 -12.739 1.00 97.19 100 ASP A N 1
ATOM 817 C CA . ASP A 1 100 ? -0.645 -14.417 -11.347 1.00 97.19 100 ASP A CA 1
ATOM 818 C C . ASP A 1 100 ? -0.675 -13.116 -10.530 1.00 97.19 100 ASP A C 1
ATOM 820 O O . ASP A 1 100 ? 0.189 -12.239 -10.654 1.00 97.19 100 ASP A O 1
ATOM 824 N N . LEU A 1 101 ? -1.702 -12.999 -9.688 1.00 97.12 101 LEU A N 1
ATOM 825 C CA . LEU A 1 101 ? -1.904 -11.851 -8.810 1.00 97.12 101 LEU A CA 1
ATOM 826 C C . LEU A 1 101 ? -0.756 -11.691 -7.805 1.00 97.12 101 LEU A C 1
ATOM 828 O O . LEU A 1 101 ? -0.326 -10.568 -7.546 1.00 97.12 101 LEU A O 1
ATOM 832 N N . ASP A 1 102 ? -0.246 -12.787 -7.245 1.00 97.12 102 ASP A N 1
ATOM 833 C CA . ASP A 1 102 ? 0.771 -12.740 -6.195 1.00 97.12 102 ASP A CA 1
ATOM 834 C C . ASP A 1 102 ? 2.121 -12.304 -6.752 1.00 97.12 102 ASP A C 1
ATOM 836 O O . ASP A 1 102 ? 2.778 -11.432 -6.171 1.00 97.12 102 ASP A O 1
ATOM 840 N N . LEU A 1 103 ? 2.496 -12.812 -7.927 1.00 97.12 103 LEU A N 1
ATOM 841 C CA . LEU A 1 103 ? 3.690 -12.346 -8.627 1.00 97.12 103 LEU A CA 1
ATOM 842 C C . LEU A 1 103 ? 3.567 -10.876 -9.050 1.00 97.12 103 LEU A C 1
ATOM 844 O O . LEU A 1 103 ? 4.542 -10.130 -8.944 1.00 97.12 103 LEU A O 1
ATOM 848 N N . ALA A 1 104 ? 2.386 -10.420 -9.476 1.00 97.75 104 ALA A N 1
ATOM 849 C CA . ALA A 1 104 ? 2.166 -9.014 -9.821 1.00 97.75 104 ALA A CA 1
ATOM 850 C C . ALA A 1 104 ? 2.246 -8.083 -8.597 1.00 97.75 104 ALA A C 1
ATOM 852 O O . ALA A 1 104 ? 2.841 -7.001 -8.666 1.00 97.75 104 ALA A O 1
ATOM 853 N N . VAL A 1 105 ? 1.716 -8.511 -7.448 1.00 98.12 105 VAL A N 1
ATOM 854 C CA . VAL A 1 105 ? 1.868 -7.784 -6.179 1.00 98.12 105 VAL A CA 1
ATOM 855 C C . VAL A 1 105 ? 3.337 -7.752 -5.743 1.00 98.12 105 VAL A C 1
ATOM 857 O O . VAL A 1 105 ? 3.840 -6.694 -5.368 1.00 98.12 105 VAL A O 1
ATOM 860 N N . LEU A 1 106 ? 4.067 -8.865 -5.847 1.00 97.94 106 LEU A N 1
ATOM 861 C CA . LEU A 1 106 ? 5.499 -8.894 -5.543 1.00 97.94 106 LEU A CA 1
ATOM 862 C C . LEU A 1 106 ? 6.295 -7.935 -6.446 1.00 97.94 106 LEU A C 1
ATOM 864 O O . LEU A 1 106 ? 7.133 -7.171 -5.960 1.00 97.94 106 LEU A O 1
ATOM 868 N N . GLU A 1 107 ? 6.016 -7.940 -7.749 1.00 97.75 107 GLU A N 1
ATOM 869 C CA . GLU A 1 107 ? 6.675 -7.073 -8.728 1.00 97.75 107 GLU A CA 1
ATOM 870 C C . GLU A 1 107 ? 6.395 -5.585 -8.461 1.00 97.75 107 GLU A C 1
ATOM 872 O O . GLU A 1 107 ? 7.317 -4.766 -8.477 1.00 97.75 107 GLU A O 1
ATOM 877 N N . SER A 1 108 ? 5.147 -5.227 -8.148 1.00 97.75 108 SER A N 1
ATOM 878 C CA . SER A 1 108 ? 4.771 -3.844 -7.815 1.00 97.75 108 SER A CA 1
ATOM 879 C C . SER A 1 108 ? 5.412 -3.347 -6.510 1.00 97.75 108 SER A C 1
ATOM 881 O O . SER A 1 108 ? 5.917 -2.218 -6.466 1.00 97.75 108 SER A O 1
ATOM 883 N N . LEU A 1 109 ? 5.503 -4.195 -5.477 1.00 98.12 109 LEU A N 1
ATOM 884 C CA . LEU A 1 109 ? 6.240 -3.897 -4.241 1.00 98.12 109 LEU A CA 1
ATOM 885 C C . LEU A 1 109 ? 7.736 -3.702 -4.518 1.00 98.12 109 LEU A C 1
ATOM 887 O O . LEU A 1 109 ? 8.322 -2.712 -4.071 1.00 98.12 109 LEU A O 1
ATOM 891 N N . ARG A 1 110 ? 8.352 -4.594 -5.310 1.00 97.75 110 ARG A N 1
ATOM 892 C CA . ARG A 1 110 ? 9.765 -4.474 -5.707 1.00 97.75 110 ARG A CA 1
ATOM 893 C C . ARG A 1 110 ? 10.020 -3.170 -6.459 1.00 97.75 110 ARG A C 1
ATOM 895 O O . ARG A 1 110 ? 10.966 -2.455 -6.130 1.00 97.75 110 ARG A O 1
ATOM 902 N N . SER A 1 111 ? 9.165 -2.844 -7.428 1.00 96.81 111 SER A N 1
ATOM 903 C CA . SER A 1 111 ? 9.248 -1.609 -8.214 1.00 96.81 111 SER A CA 1
ATOM 904 C C . SER A 1 111 ? 9.133 -0.367 -7.326 1.00 96.81 111 SER A C 1
ATOM 906 O O . SER A 1 111 ? 9.912 0.574 -7.477 1.00 96.81 111 SER A O 1
ATOM 908 N N . THR A 1 112 ? 8.205 -0.368 -6.365 1.00 96.19 112 THR A N 1
ATOM 909 C CA . THR A 1 112 ? 8.033 0.731 -5.401 1.00 96.19 112 THR A CA 1
ATOM 910 C C . THR A 1 112 ? 9.283 0.928 -4.542 1.00 96.19 112 THR A C 1
ATOM 912 O O . THR A 1 112 ? 9.799 2.043 -4.448 1.00 96.19 112 THR A O 1
ATOM 915 N N . ILE A 1 113 ? 9.828 -0.154 -3.975 1.00 97.81 113 ILE A N 1
ATOM 916 C CA . ILE A 1 113 ? 11.048 -0.120 -3.151 1.00 97.81 113 ILE A CA 1
ATOM 917 C C . ILE A 1 113 ? 12.239 0.409 -3.959 1.00 97.81 113 ILE A C 1
ATOM 919 O O . ILE A 1 113 ? 12.948 1.304 -3.498 1.00 97.81 113 ILE A O 1
ATOM 923 N N . GLN A 1 114 ? 12.443 -0.099 -5.178 1.00 97.31 114 GLN A N 1
ATOM 924 C CA . GLN A 1 114 ? 13.519 0.352 -6.067 1.00 97.31 114 GLN A CA 1
ATOM 925 C C . GLN A 1 114 ? 13.376 1.836 -6.417 1.00 97.31 114 GLN A C 1
ATOM 927 O O . GLN A 1 114 ? 14.355 2.583 -6.360 1.00 97.31 114 GLN A O 1
ATOM 932 N N . HIS A 1 115 ? 12.157 2.284 -6.729 1.00 95.38 115 HIS A N 1
ATOM 933 C CA . HIS A 1 115 ? 11.881 3.680 -7.044 1.00 95.38 115 HIS A CA 1
ATOM 934 C C . HIS A 1 115 ? 12.228 4.612 -5.877 1.00 95.38 115 HIS A C 1
ATOM 936 O O . HIS A 1 115 ? 12.976 5.573 -6.063 1.00 95.38 115 HIS A O 1
ATOM 942 N N . LEU A 1 116 ? 11.727 4.318 -4.675 1.00 95.62 116 LEU A N 1
ATOM 943 C CA . LEU A 1 116 ? 11.978 5.134 -3.483 1.00 95.62 116 LEU A CA 1
ATOM 944 C C . LEU A 1 116 ? 13.458 5.125 -3.084 1.00 95.62 116 LEU A C 1
ATOM 946 O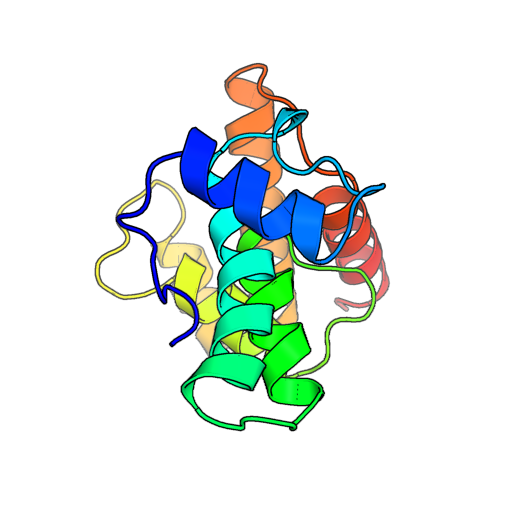 O . LEU A 1 116 ? 14.034 6.188 -2.845 1.00 95.62 116 LEU A O 1
ATOM 950 N N . SER A 1 117 ? 14.094 3.949 -3.105 1.00 97.56 117 SER A N 1
ATOM 951 C CA . SER A 1 117 ? 15.518 3.796 -2.793 1.00 97.56 117 SER A CA 1
ATOM 952 C C . SER A 1 117 ? 16.401 4.584 -3.764 1.00 97.56 117 SER A C 1
ATOM 954 O O . SER A 1 117 ? 17.289 5.311 -3.323 1.00 97.56 117 SER A O 1
ATOM 956 N N . SER A 1 118 ? 16.107 4.542 -5.070 1.00 97.12 118 SER A N 1
ATOM 957 C CA . SER A 1 118 ? 16.858 5.304 -6.083 1.00 97.12 118 SER A CA 1
ATOM 958 C C . SER A 1 118 ? 16.821 6.822 -5.851 1.00 97.12 118 SER A C 1
ATOM 960 O O . SER A 1 118 ? 17.753 7.537 -6.216 1.00 97.12 118 SER A O 1
ATOM 962 N N . LYS A 1 119 ? 15.764 7.315 -5.197 1.00 96.06 119 LYS A N 1
ATOM 963 C CA . LYS A 1 119 ? 15.561 8.725 -4.850 1.00 96.06 119 LYS A CA 1
ATOM 964 C C . LYS A 1 119 ? 16.013 9.089 -3.433 1.00 96.06 119 LYS A C 1
ATOM 966 O O . LYS A 1 119 ? 15.830 10.237 -3.043 1.00 96.06 119 LYS A O 1
ATOM 971 N N . HIS A 1 120 ? 16.591 8.152 -2.676 1.00 95.69 120 HIS A N 1
ATOM 972 C CA . HIS A 1 120 ? 16.964 8.336 -1.267 1.00 95.69 120 HIS A CA 1
ATOM 973 C C . HIS A 1 120 ? 15.785 8.795 -0.385 1.00 95.69 120 HIS A C 1
ATOM 975 O O . HIS A 1 120 ? 15.955 9.576 0.550 1.00 95.69 120 HIS A O 1
ATOM 981 N N . VAL A 1 121 ? 14.575 8.314 -0.694 1.00 95.19 121 VAL A N 1
ATOM 982 C CA . VAL A 1 121 ? 13.356 8.577 0.083 1.00 95.19 121 VAL A CA 1
ATOM 983 C C . VAL A 1 121 ? 13.132 7.434 1.072 1.00 95.19 121 VAL A C 1
ATOM 985 O O . VAL A 1 121 ? 13.407 6.274 0.760 1.00 95.19 121 VAL A O 1
ATOM 988 N N . LEU A 1 122 ? 12.633 7.759 2.269 1.00 96.06 122 LEU A N 1
ATOM 989 C CA . LEU A 1 122 ? 12.282 6.765 3.281 1.00 96.06 122 LEU A CA 1
ATOM 990 C C . LEU A 1 122 ? 11.214 5.796 2.756 1.00 96.06 122 LEU A C 1
ATOM 992 O O . LEU A 1 122 ? 10.294 6.182 2.039 1.00 96.06 122 LEU A O 1
ATOM 996 N N . ILE A 1 123 ? 11.334 4.527 3.139 1.00 97.31 123 ILE A N 1
ATOM 997 C CA . ILE A 1 123 ? 10.398 3.465 2.764 1.00 97.31 123 ILE A CA 1
ATOM 998 C C . ILE A 1 123 ? 9.650 3.052 4.023 1.00 97.31 123 ILE A C 1
ATOM 1000 O O . ILE A 1 123 ? 10.278 2.724 5.030 1.00 97.31 123 ILE A O 1
ATOM 1004 N N . HIS A 1 124 ? 8.319 3.066 3.967 1.00 97.31 124 HIS A N 1
ATOM 1005 C CA . HIS A 1 124 ? 7.504 2.698 5.117 1.00 97.31 124 HIS A CA 1
ATOM 1006 C C . HIS A 1 124 ? 7.757 1.227 5.516 1.00 97.31 124 HIS A C 1
ATOM 1008 O O . HIS A 1 124 ? 7.763 0.356 4.636 1.00 97.31 124 HIS A O 1
ATOM 1014 N N . PRO A 1 125 ? 7.917 0.900 6.814 1.00 97.25 125 PRO A N 1
ATOM 1015 C CA . PRO A 1 125 ? 8.166 -0.474 7.262 1.00 97.25 125 PRO A CA 1
ATOM 1016 C C . PRO A 1 125 ? 7.102 -1.483 6.808 1.00 97.25 125 PRO A C 1
ATOM 1018 O O . PRO A 1 125 ? 7.433 -2.635 6.524 1.00 97.25 125 PRO A O 1
ATOM 1021 N N . LEU A 1 126 ? 5.841 -1.053 6.674 1.00 97.81 126 LEU A N 1
ATOM 1022 C CA . LEU A 1 126 ? 4.755 -1.898 6.155 1.00 97.81 126 LEU A CA 1
ATOM 1023 C C . LEU A 1 126 ? 5.031 -2.402 4.734 1.00 97.81 126 LEU A C 1
ATOM 1025 O O . LEU A 1 126 ? 4.823 -3.582 4.470 1.00 97.81 126 LEU A O 1
ATOM 1029 N N . THR A 1 127 ? 5.587 -1.564 3.857 1.00 98.19 127 THR A N 1
ATOM 1030 C CA . THR A 1 127 ? 5.943 -1.955 2.485 1.00 98.19 127 THR A CA 1
ATOM 1031 C C . THR A 1 127 ? 7.051 -2.998 2.462 1.00 98.19 127 THR A C 1
ATOM 1033 O O . THR A 1 127 ? 6.974 -3.972 1.716 1.00 98.19 127 THR A O 1
ATOM 1036 N N . LEU A 1 128 ? 8.061 -2.851 3.325 1.00 98.38 128 LEU A N 1
ATOM 1037 C CA . LEU A 1 128 ? 9.119 -3.856 3.468 1.00 98.38 128 LEU A CA 1
ATOM 1038 C C . LEU A 1 128 ? 8.572 -5.171 4.036 1.00 98.38 128 LEU A C 1
ATOM 1040 O O . LEU A 1 128 ? 8.966 -6.252 3.599 1.00 98.38 128 LEU A O 1
ATOM 1044 N N . SER A 1 129 ? 7.650 -5.086 4.995 1.00 98.38 129 SER A N 1
ATOM 1045 C CA . SER A 1 129 ? 6.976 -6.247 5.577 1.00 98.38 129 SER A CA 1
ATOM 1046 C C . SER A 1 129 ? 6.123 -6.984 4.539 1.00 98.38 129 SER A C 1
ATOM 1048 O O . SER A 1 129 ? 6.255 -8.198 4.399 1.00 98.38 129 SER A O 1
ATOM 1050 N N . ALA A 1 130 ? 5.331 -6.249 3.752 1.00 98.44 130 ALA A N 1
ATOM 1051 C CA . ALA A 1 130 ? 4.533 -6.777 2.648 1.00 98.44 130 ALA A CA 1
ATOM 1052 C C . ALA A 1 130 ? 5.408 -7.473 1.600 1.00 98.44 130 ALA A C 1
ATOM 1054 O O . ALA A 1 130 ? 5.116 -8.594 1.194 1.00 98.44 130 ALA A O 1
ATOM 1055 N N . TYR A 1 131 ? 6.521 -6.842 1.211 1.00 98.56 131 TYR A N 1
ATOM 1056 C CA . TYR A 1 131 ? 7.480 -7.427 0.278 1.00 98.56 131 TYR A CA 1
ATOM 1057 C C . TYR A 1 131 ? 8.068 -8.736 0.813 1.00 98.56 131 TYR A C 1
ATOM 1059 O O . TYR A 1 131 ? 8.029 -9.757 0.132 1.00 98.56 131 TYR A O 1
ATOM 1067 N N . ASN A 1 132 ? 8.573 -8.733 2.050 1.00 98.44 132 ASN A N 1
ATOM 1068 C CA . ASN A 1 132 ? 9.167 -9.924 2.659 1.00 98.44 132 ASN A CA 1
ATOM 1069 C C . ASN A 1 132 ? 8.159 -11.064 2.830 1.00 98.44 132 ASN A C 1
ATOM 1071 O O . ASN A 1 132 ? 8.536 -12.230 2.731 1.00 98.44 132 ASN A O 1
ATOM 1075 N N . ASP A 1 133 ? 6.901 -10.747 3.129 1.00 98.19 133 ASP A N 1
ATOM 1076 C CA . ASP A 1 133 ? 5.829 -11.735 3.195 1.00 98.19 133 ASP A CA 1
ATOM 1077 C C . ASP A 1 133 ? 5.556 -12.338 1.812 1.00 98.19 133 ASP A C 1
ATOM 1079 O O . ASP A 1 133 ? 5.609 -13.557 1.673 1.00 98.19 133 ASP A O 1
ATOM 1083 N N . GLN A 1 134 ? 5.414 -11.505 0.775 1.00 96.75 134 GLN A N 1
ATOM 1084 C CA . GLN A 1 134 ? 5.168 -11.977 -0.590 1.00 96.75 134 GLN A CA 1
ATOM 1085 C C . GLN A 1 134 ? 6.320 -12.801 -1.167 1.00 96.75 134 GLN A C 1
ATOM 1087 O O . GLN A 1 134 ? 6.082 -13.796 -1.841 1.00 96.75 134 GLN A O 1
ATOM 1092 N N . VAL A 1 135 ? 7.575 -12.470 -0.849 1.00 97.25 135 VAL A N 1
ATOM 1093 C CA . VAL A 1 135 ? 8.733 -13.305 -1.225 1.00 97.25 135 VAL A CA 1
ATOM 1094 C C . VAL A 1 135 ? 8.655 -14.708 -0.606 1.00 97.25 135 VAL A C 1
ATOM 1096 O O . VAL A 1 135 ? 9.156 -15.666 -1.188 1.00 97.25 135 VAL A O 1
ATOM 1099 N N . ARG A 1 136 ? 8.056 -14.857 0.582 1.00 95.56 136 ARG A N 1
ATOM 1100 C CA . ARG A 1 136 ? 7.926 -16.165 1.246 1.00 95.56 136 ARG A CA 1
ATOM 1101 C C . ARG A 1 136 ? 6.773 -16.995 0.690 1.00 95.56 136 ARG A C 1
ATOM 1103 O O . ARG A 1 136 ? 6.826 -18.222 0.791 1.00 95.56 136 ARG A O 1
ATOM 1110 N N . THR A 1 137 ? 5.727 -16.345 0.190 1.00 90.31 137 THR A N 1
ATOM 1111 C CA . THR A 1 137 ? 4.456 -16.987 -0.169 1.00 90.31 137 THR A CA 1
ATOM 1112 C C . THR A 1 137 ? 4.277 -17.180 -1.670 1.00 90.31 137 THR A C 1
ATOM 1114 O O . THR A 1 137 ? 3.696 -18.194 -2.051 1.00 90.31 137 THR A O 1
ATOM 1117 N N . ALA A 1 138 ? 4.797 -16.279 -2.508 1.00 76.56 138 ALA A N 1
ATOM 1118 C CA . ALA A 1 138 ? 4.770 -16.424 -3.959 1.00 76.56 138 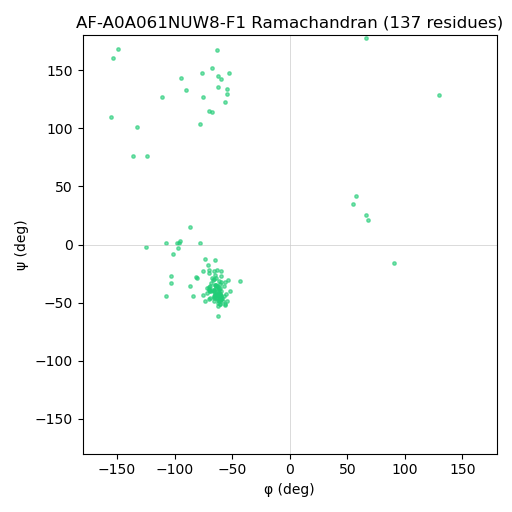ALA A CA 1
ATOM 1119 C C . ALA A 1 138 ? 5.674 -17.598 -4.377 1.00 76.56 138 ALA A C 1
ATOM 1121 O O . ALA A 1 138 ? 6.891 -17.562 -4.174 1.00 76.56 138 ALA A O 1
ATOM 1122 N N . LYS A 1 139 ? 5.069 -18.660 -4.914 1.00 58.09 139 LYS A N 1
ATOM 1123 C CA . LYS A 1 139 ? 5.738 -19.865 -5.418 1.00 58.09 139 LYS A CA 1
ATOM 1124 C C . LYS A 1 139 ? 5.314 -20.149 -6.843 1.00 58.09 139 LYS A C 1
ATOM 1126 O O . LYS A 1 139 ? 4.089 -20.124 -7.075 1.00 58.09 139 LYS A O 1
#

Solvent-accessible surface area (backbone atoms only — not comparable to full-atom values): 7656 Å² total; per-residue (Å²): 111,54,65,40,65,67,87,57,53,56,65,61,40,48,58,53,34,42,72,78,40,73,85,66,71,52,64,84,50,36,53,80,56,33,34,16,50,41,20,27,54,44,42,30,72,79,67,66,52,80,55,62,69,60,33,49,25,21,34,31,35,80,48,44,39,56,84,60,50,73,66,29,49,49,48,26,42,46,74,66,52,37,88,89,62,84,58,94,64,43,68,60,41,47,61,33,46,79,76,36,58,60,58,21,47,42,49,53,43,50,51,50,52,52,56,35,53,78,68,77,44,64,75,53,67,45,34,55,40,19,40,58,40,39,67,72,66,56,124

Mean predicted aligned error: 4.14 Å

Secondary structure (DSSP, 8-state):
-TTTTTTS-HHHHHHHHHHH-TT---GGG-GGGGHHHHHHHHHHHHH----HHHHHHHHHTTT--TT--HHHHHHHHHHHH-TT---TTHHHHHHHHTT-HHHHHHHHHHHHHHHHHHTT----HHHHHHHHHHHHH--

Sequence (139 aa):
MHDYKKPFGRVELTELLQQYEPNEDFSSYGGVLLHGPVAAYLLKEDFGIEDEEIFHAVYYHTTGRAKMSLFEKIIFLADFIEPGRHFPGVHEVRKLAEKDLDLAVLESLRSTIQHLSSKHVLIHPLTLSAYNDQVRTAK

pLDDT: mean 91.72, std 9.98, range [54.41, 98.56]

Foldseek 3Di:
DLQVPVVDDLVVLVVQVCVVPVPDDPSQQDSSLSRQQSVLVCCCVVPVPPDPLSSCLSNQLDQAAAPNDPSSLCSNLCVQQPPPDDDPPSVVLVVVCVPDSLVSSLVSLVVVVVVCVVVVGDRDVRSVRRNVNSVVVPD

Radius of gyration: 14.83 Å; Cα contacts (8 Å, |Δi|>4): 170; chains: 1; bounding box: 38×39×36 Å

Nearest PDB structures (foldseek):
  2o08-assembly1_B  TM=9.468E-01  e=4.468E-09  Halalkalibacterium halodurans
  2ogi-assembly1_A  TM=9.286E-01  e=2.316E-08  Streptococcus agalactiae serogroup V
  3ccg-assembly1_A-2  TM=9.421E-01  e=4.656E-08  Clostridium acetobutylicum ATCC 824
  8wmy-assembly1_B-2  TM=9.119E-01  e=5.407E-08  Staphylococcus
  8jk9-assembly1_A  TM=9.242E-01  e=9.836E-08  Streptococcus pneumoniae TIGR4